Protein AF-A0A4U1EP91-F1 (afdb_monomer)

Sequence (81 aa):
MAKVDKARYERETKTSTPPKGETKEKFKDPNAPKRPPSAFFLFCSEYRPKIKGEHPGLSIGDVAKKLGEMWKNTAADNKQP

Solvent-accessible surface area (backbone atoms only — not comparable to full-atom values): 5264 Å² total; per-residue (Å²): 113,73,69,60,53,51,55,49,52,55,56,61,47,72,77,47,81,70,77,90,69,83,71,74,77,71,81,75,63,90,85,56,79,82,74,80,78,51,74,66,52,54,52,45,64,64,45,48,60,55,52,41,67,79,36,78,81,62,51,74,67,57,52,51,50,55,50,52,53,49,51,61,62,40,55,81,82,65,79,69,133

Foldseek 3Di:
DVVVVVVVVCVVVVPPPPDPPPPPPDPDDPPDPDDDDDPLVVQCVVCVVVVCVVPVPDDPVVSVVVSVVVVVVCVVPPPDD

Mean predicted aligned error: 13.28 Å

Secondary structure (DSSP, 8-state):
-HHHHHHHHHHHHHSS-------------TTSPPPPPPHHHHHHHHHHHHHHHH-TT--HHHHHHHHHHHHHHHTTT----

Nearest PDB structures (foldseek):
  6cg0-assembly1_N  TM=5.660E-01  e=8.625E-05  Homo sapiens
  2e6o-assembly1_A  TM=7.869E-01  e=8.553E-02  Homo sapiens

Structure (mmCIF, N/CA/C/O backbone):
data_AF-A0A4U1EP91-F1
#
_entry.id   AF-A0A4U1EP91-F1
#
loop_
_atom_site.group_PDB
_atom_site.id
_atom_site.type_symbol
_atom_site.label_atom_id
_atom_site.label_alt_id
_atom_site.label_comp_id
_atom_site.label_asym_id
_atom_site.label_entity_id
_atom_site.label_seq_id
_atom_site.pdbx_PDB_ins_code
_atom_site.Cartn_x
_atom_site.Cartn_y
_atom_site.Cartn_z
_atom_site.occupancy
_atom_site.B_iso_or_equiv
_atom_site.auth_seq_id
_atom_site.auth_comp_id
_atom_site.auth_asym_id
_atom_site.auth_atom_id
_atom_site.pdbx_PDB_model_num
ATOM 1 N N . MET A 1 1 ? 31.866 -12.429 -24.995 1.00 59.44 1 MET A N 1
ATOM 2 C CA . MET A 1 1 ? 32.562 -11.765 -23.871 1.00 59.44 1 MET A CA 1
ATOM 3 C C . MET A 1 1 ? 31.577 -10.962 -23.012 1.00 59.44 1 MET A C 1
ATOM 5 O O . MET A 1 1 ? 31.220 -11.449 -21.953 1.00 59.44 1 MET A O 1
ATOM 9 N N . ALA A 1 2 ? 31.003 -9.846 -23.489 1.00 63.56 2 ALA A N 1
ATOM 10 C CA . ALA A 1 2 ? 30.133 -8.965 -22.680 1.00 63.56 2 ALA A CA 1
ATOM 11 C C . ALA A 1 2 ? 28.837 -9.597 -22.108 1.00 63.56 2 ALA A C 1
ATOM 13 O O . ALA A 1 2 ? 28.397 -9.249 -21.018 1.00 63.56 2 ALA A O 1
ATOM 14 N N . LYS A 1 3 ? 28.214 -10.546 -22.822 1.00 62.53 3 LYS A N 1
ATOM 15 C CA . LYS A 1 3 ? 26.965 -11.196 -22.369 1.00 62.53 3 LYS A CA 1
ATOM 16 C C . LYS A 1 3 ? 27.176 -12.172 -21.202 1.00 62.53 3 LYS A C 1
ATOM 18 O O . LYS A 1 3 ? 26.285 -12.333 -20.376 1.00 62.53 3 LYS A O 1
ATOM 23 N N . VAL A 1 4 ? 28.346 -12.812 -21.146 1.00 72.44 4 VAL A N 1
ATOM 24 C CA . VAL A 1 4 ? 28.700 -13.797 -20.107 1.00 72.44 4 VAL A CA 1
ATOM 25 C C . VAL A 1 4 ? 29.074 -13.083 -18.808 1.00 72.44 4 VAL A C 1
ATOM 27 O O . VAL A 1 4 ? 28.664 -13.504 -17.732 1.00 72.44 4 VAL A O 1
ATOM 30 N N . ASP A 1 5 ? 29.770 -11.954 -18.931 1.00 73.88 5 ASP A N 1
ATOM 31 C CA . ASP A 1 5 ? 30.147 -11.091 -17.812 1.00 73.88 5 ASP A CA 1
ATOM 32 C C . ASP A 1 5 ? 28.919 -10.463 -17.127 1.00 73.88 5 ASP A C 1
ATOM 34 O O . ASP A 1 5 ? 28.752 -10.560 -15.912 1.00 73.88 5 ASP A O 1
ATOM 38 N N . LYS A 1 6 ? 27.958 -9.970 -17.924 1.00 76.00 6 LYS A N 1
ATOM 39 C CA . LYS A 1 6 ? 26.668 -9.463 -17.428 1.00 76.00 6 LYS A CA 1
ATOM 40 C C . LYS A 1 6 ? 25.872 -10.521 -16.656 1.00 76.00 6 LYS A C 1
ATOM 42 O O . LYS A 1 6 ? 25.336 -10.227 -15.593 1.00 76.00 6 LYS A O 1
ATOM 47 N N . ALA A 1 7 ? 25.816 -11.753 -17.165 1.00 75.62 7 ALA A N 1
ATOM 48 C CA . ALA A 1 7 ? 25.095 -12.844 -16.509 1.00 75.62 7 ALA A CA 1
ATOM 49 C C . ALA A 1 7 ? 25.734 -13.244 -15.170 1.00 75.62 7 ALA A C 1
ATOM 51 O O . ALA A 1 7 ? 25.027 -13.577 -14.219 1.00 75.62 7 ALA A O 1
ATOM 52 N N . ARG A 1 8 ? 27.068 -13.191 -15.081 1.00 78.06 8 ARG A N 1
ATOM 53 C CA . ARG A 1 8 ? 27.806 -13.433 -13.841 1.00 78.06 8 ARG A CA 1
ATOM 54 C C . ARG A 1 8 ? 27.532 -12.323 -12.818 1.00 78.06 8 ARG A C 1
ATOM 56 O O . ARG A 1 8 ? 27.126 -12.628 -11.700 1.00 78.06 8 ARG A O 1
ATOM 63 N N . TYR A 1 9 ? 27.642 -11.062 -13.234 1.00 73.81 9 TYR A N 1
ATOM 64 C CA . TYR A 1 9 ? 27.383 -9.897 -12.386 1.00 73.81 9 TYR A CA 1
ATOM 65 C C . TYR A 1 9 ? 25.948 -9.865 -11.840 1.00 73.81 9 TYR A C 1
ATOM 67 O O . TYR A 1 9 ? 25.735 -9.643 -10.650 1.00 73.81 9 TYR A O 1
ATOM 75 N N . GLU A 1 10 ? 24.943 -10.156 -12.670 1.00 74.69 10 GLU A N 1
ATOM 76 C CA . GLU A 1 10 ? 23.544 -10.255 -12.227 1.00 74.69 10 GLU A CA 1
ATOM 77 C C . GLU A 1 10 ? 23.332 -11.391 -11.215 1.00 74.69 10 GLU A C 1
ATOM 79 O O . GLU A 1 10 ? 22.525 -11.257 -10.298 1.00 74.69 10 GLU A O 1
ATOM 84 N N . ARG A 1 11 ? 24.070 -12.502 -11.336 1.00 71.50 11 ARG A N 1
ATOM 85 C CA . ARG A 1 11 ? 23.990 -13.632 -10.398 1.00 71.50 11 ARG A CA 1
ATOM 86 C C . ARG A 1 11 ? 24.616 -13.296 -9.046 1.00 71.50 11 ARG A C 1
ATOM 88 O O . ARG A 1 11 ? 24.019 -13.614 -8.024 1.00 71.50 11 ARG A O 1
ATOM 95 N N . GLU A 1 12 ? 25.769 -12.627 -9.053 1.00 69.50 12 GLU A N 1
ATOM 96 C CA . GLU A 1 12 ? 26.488 -12.201 -7.844 1.00 69.50 12 GLU A CA 1
ATOM 97 C C . GLU A 1 12 ? 25.744 -11.068 -7.105 1.00 69.50 12 GLU A C 1
ATOM 99 O O . GLU A 1 12 ? 25.674 -11.055 -5.874 1.00 69.50 12 GLU A O 1
ATOM 104 N N . THR A 1 13 ? 25.092 -10.161 -7.840 1.00 65.19 13 THR A N 1
ATOM 105 C CA . THR A 1 13 ? 24.312 -9.049 -7.260 1.00 65.19 13 THR A CA 1
ATOM 106 C C . THR A 1 13 ? 22.913 -9.446 -6.790 1.00 65.19 13 THR A C 1
ATOM 108 O O . THR A 1 13 ? 22.374 -8.804 -5.896 1.00 65.19 13 THR A O 1
ATOM 111 N N . LYS A 1 14 ? 22.317 -10.529 -7.307 1.00 60.12 14 LYS A N 1
ATOM 112 C CA . LYS A 1 14 ? 20.999 -11.014 -6.848 1.00 60.12 14 LYS A CA 1
ATOM 113 C C . LYS A 1 14 ? 21.028 -11.574 -5.420 1.00 60.12 14 LYS A C 1
ATOM 115 O O . LYS A 1 14 ? 20.007 -11.560 -4.738 1.00 60.12 14 LYS A O 1
ATOM 120 N N . THR A 1 15 ? 22.191 -12.041 -4.969 1.00 57.94 15 THR A N 1
ATOM 121 C CA . THR A 1 15 ? 22.450 -12.502 -3.594 1.00 57.94 15 THR A CA 1
ATOM 122 C C . THR A 1 15 ? 22.876 -11.392 -2.639 1.00 57.94 15 THR A C 1
ATOM 124 O O . THR A 1 15 ? 22.803 -11.574 -1.428 1.00 57.94 15 THR A O 1
ATOM 127 N N . SER A 1 16 ? 23.300 -10.238 -3.156 1.00 46.78 16 SER A N 1
ATOM 128 C CA . SER A 1 16 ? 23.729 -9.106 -2.342 1.00 46.78 16 SER A CA 1
ATOM 129 C C . SER A 1 16 ? 22.643 -8.039 -2.387 1.00 46.78 16 SER A C 1
ATOM 131 O O . SER A 1 16 ? 22.545 -7.288 -3.352 1.00 46.78 16 SER A O 1
ATOM 133 N N . THR A 1 17 ? 21.776 -7.983 -1.371 1.00 54.09 17 THR A N 1
ATOM 134 C CA . THR A 1 17 ? 20.859 -6.846 -1.210 1.00 54.09 17 THR A CA 1
ATOM 135 C C . THR A 1 17 ? 21.704 -5.581 -1.093 1.00 54.09 17 THR A C 1
ATOM 137 O O . THR A 1 17 ? 22.399 -5.437 -0.082 1.00 54.09 17 THR A O 1
ATOM 140 N N . PRO A 1 18 ? 21.687 -4.671 -2.085 1.00 56.09 18 PRO A N 1
ATOM 141 C CA . PRO A 1 18 ? 22.456 -3.448 -1.967 1.00 56.09 18 PRO A CA 1
ATOM 142 C C . PRO A 1 18 ? 21.936 -2.665 -0.751 1.00 56.09 18 PRO A C 1
ATOM 144 O O . PRO A 1 18 ? 20.730 -2.716 -0.465 1.00 56.09 18 PRO A O 1
ATOM 147 N N . PRO A 1 19 ? 22.805 -1.937 -0.023 1.00 53.84 19 PRO A N 1
ATOM 148 C CA . PRO A 1 19 ? 22.337 -0.987 0.978 1.00 53.84 19 PRO A CA 1
ATOM 149 C C . PRO A 1 19 ? 21.320 -0.071 0.301 1.00 53.84 19 PRO A C 1
ATOM 151 O O . PRO A 1 19 ? 21.480 0.257 -0.876 1.00 53.84 19 PRO A O 1
ATOM 154 N N . LYS A 1 20 ? 20.237 0.260 1.013 1.00 49.66 20 LYS A N 1
ATOM 155 C CA . LYS A 1 20 ? 19.064 0.972 0.491 1.00 49.66 20 LYS A CA 1
ATOM 156 C C . LYS A 1 20 ? 19.468 2.348 -0.045 1.00 49.66 20 LYS A C 1
ATOM 158 O O . LYS A 1 20 ? 19.349 3.349 0.646 1.00 49.66 20 LYS A O 1
ATOM 163 N N . GLY A 1 21 ? 19.981 2.372 -1.269 1.00 47.88 21 GLY A N 1
ATOM 164 C CA . GLY A 1 21 ? 20.332 3.578 -1.986 1.00 47.88 21 GLY A CA 1
ATOM 165 C C . GLY A 1 21 ? 19.044 4.312 -2.288 1.00 47.88 21 GLY A C 1
ATOM 166 O O . GLY A 1 21 ? 18.131 3.749 -2.896 1.00 47.88 21 GLY A O 1
ATOM 167 N N . GLU A 1 22 ? 18.959 5.550 -1.825 1.00 51.00 22 GLU A N 1
ATOM 168 C CA . GLU A 1 22 ? 17.879 6.467 -2.144 1.00 51.00 22 GLU A CA 1
ATOM 169 C C . GLU A 1 22 ? 17.914 6.722 -3.653 1.00 51.00 22 GLU A C 1
ATOM 171 O O . GLU A 1 22 ? 18.605 7.606 -4.159 1.00 51.00 22 GLU A O 1
ATOM 176 N N . THR A 1 23 ? 17.211 5.885 -4.417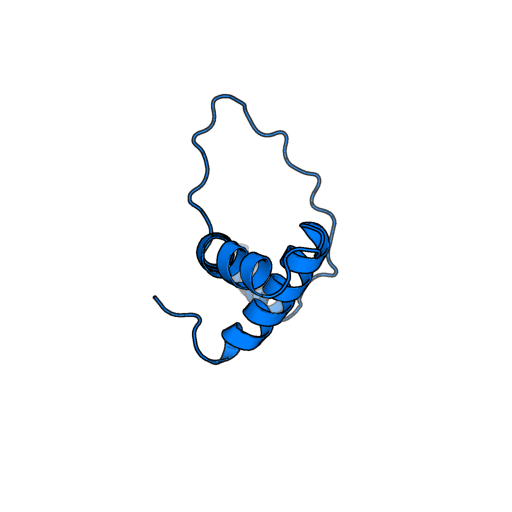 1.00 53.66 23 THR A N 1
ATOM 177 C CA . THR A 1 23 ? 16.962 6.157 -5.826 1.00 53.66 23 THR A CA 1
ATOM 178 C C . THR A 1 23 ? 16.169 7.447 -5.876 1.00 53.66 23 THR A C 1
ATOM 180 O O . THR A 1 23 ? 14.980 7.439 -5.550 1.00 53.66 23 THR A O 1
ATOM 183 N N . LYS A 1 24 ? 16.8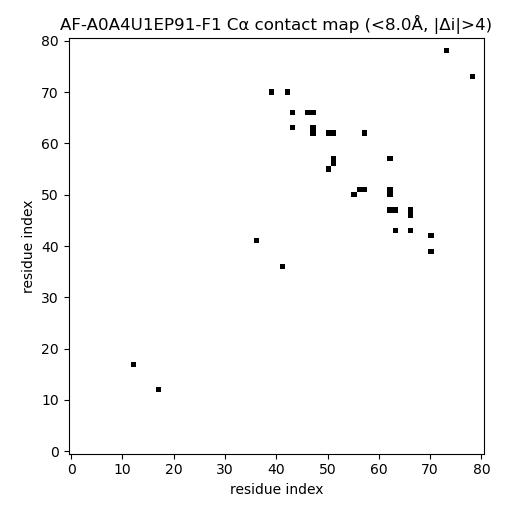47 8.541 -6.249 1.00 52.81 24 LYS A N 1
ATOM 184 C CA . LYS A 1 24 ? 16.238 9.842 -6.528 1.00 52.81 24 LYS A CA 1
ATOM 185 C C . LYS A 1 24 ? 14.955 9.598 -7.306 1.00 52.81 24 LYS A C 1
ATOM 187 O O . LYS A 1 24 ? 14.985 8.960 -8.363 1.00 52.81 24 LYS A O 1
ATOM 192 N N . GLU A 1 25 ? 13.843 10.021 -6.717 1.00 56.84 25 GLU A N 1
ATOM 193 C CA . GLU A 1 25 ? 12.517 9.827 -7.277 1.00 56.84 25 GLU A CA 1
ATOM 194 C C . GLU A 1 25 ? 12.540 10.392 -8.700 1.00 56.84 25 GLU A C 1
ATOM 196 O O . GLU A 1 25 ? 12.752 11.589 -8.901 1.00 56.84 25 GLU A O 1
ATOM 201 N N . LYS A 1 26 ? 12.447 9.517 -9.708 1.00 61.34 26 LYS A N 1
ATOM 202 C CA . LYS A 1 26 ? 12.405 9.966 -11.100 1.00 61.34 26 LYS A CA 1
ATOM 203 C C . LYS A 1 26 ? 11.171 10.849 -11.229 1.00 61.34 26 LYS A C 1
ATOM 205 O O . LYS A 1 26 ? 10.084 10.404 -10.856 1.00 61.34 26 LYS A O 1
ATOM 210 N N . PHE A 1 27 ? 11.361 12.079 -11.709 1.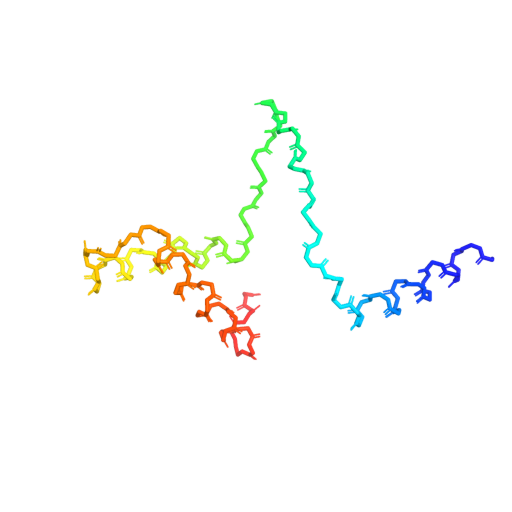00 60.62 27 PHE A N 1
ATOM 211 C CA . PHE A 1 27 ? 10.282 13.033 -11.941 1.00 60.62 27 PHE A CA 1
ATOM 212 C C . PHE A 1 27 ? 9.161 12.317 -12.701 1.00 60.62 27 PHE A C 1
ATOM 214 O O . PHE A 1 27 ? 9.390 11.752 -13.770 1.00 60.62 27 PHE A O 1
ATOM 221 N N . LYS A 1 28 ? 7.986 12.216 -12.078 1.00 69.38 28 LYS A N 1
ATOM 222 C CA . LYS A 1 28 ? 6.853 11.495 -12.655 1.00 69.38 28 LYS A CA 1
ATOM 223 C C . LYS A 1 28 ? 6.278 12.365 -13.764 1.00 69.38 28 LYS A C 1
ATOM 225 O O . LYS A 1 28 ? 5.733 13.425 -13.473 1.00 69.38 28 LYS A O 1
ATOM 230 N N . ASP A 1 29 ? 6.399 11.913 -15.009 1.00 74.31 29 ASP A N 1
ATOM 231 C CA . ASP A 1 29 ? 5.733 12.544 -16.146 1.00 74.31 29 ASP A CA 1
ATOM 232 C C . ASP A 1 29 ? 4.216 12.626 -15.890 1.00 74.31 29 ASP A C 1
ATOM 234 O O . ASP A 1 29 ? 3.580 11.586 -15.683 1.00 74.31 29 ASP A O 1
ATOM 238 N N . PRO A 1 30 ? 3.604 13.825 -15.915 1.00 76.31 30 PRO A N 1
ATOM 239 C CA . PRO A 1 30 ? 2.179 13.996 -15.626 1.00 76.31 30 PRO A CA 1
ATOM 240 C C . PRO A 1 30 ? 1.260 13.362 -16.683 1.00 76.31 30 PRO A C 1
ATOM 242 O O . PRO A 1 30 ? 0.094 13.113 -16.393 1.00 76.31 30 PRO A O 1
ATOM 245 N N . ASN A 1 31 ? 1.777 13.066 -17.882 1.00 77.69 31 ASN A N 1
ATOM 246 C CA . ASN A 1 31 ? 1.045 12.391 -18.960 1.00 77.69 31 ASN A CA 1
ATOM 247 C C . ASN A 1 31 ? 1.327 10.873 -19.034 1.00 77.69 31 ASN A C 1
ATOM 249 O O . ASN A 1 31 ? 0.851 10.188 -19.937 1.00 77.69 31 ASN A O 1
ATOM 253 N N . ALA A 1 32 ? 2.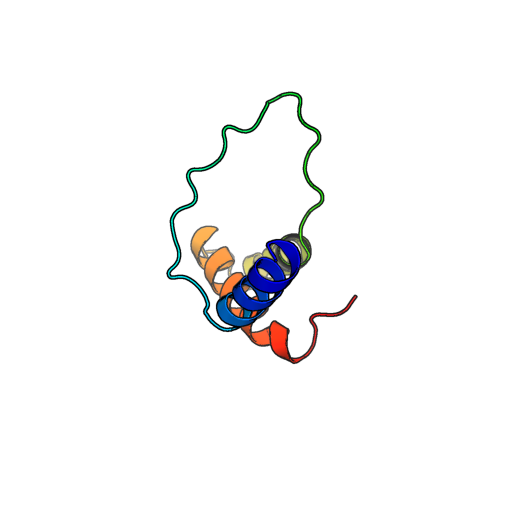133 10.319 -18.121 1.00 74.62 32 ALA A N 1
ATOM 254 C CA . ALA A 1 32 ? 2.414 8.888 -18.126 1.00 74.62 32 ALA A CA 1
ATOM 255 C C . ALA A 1 32 ? 1.230 8.090 -17.547 1.00 74.62 32 ALA A C 1
ATOM 257 O O . ALA A 1 32 ? 0.641 8.493 -16.537 1.00 74.62 32 ALA A O 1
ATOM 258 N N . PRO A 1 33 ? 0.899 6.916 -18.117 1.00 77.88 33 PRO A N 1
ATOM 259 C CA . PRO A 1 33 ? -0.123 6.050 -17.548 1.00 77.88 33 PRO A CA 1
ATOM 260 C C . PRO A 1 33 ? 0.281 5.609 -16.135 1.00 77.88 33 PRO A C 1
ATOM 262 O O . PRO A 1 33 ? 1.438 5.258 -15.874 1.00 77.88 33 PRO A O 1
ATOM 265 N N . LYS A 1 34 ? -0.685 5.609 -15.206 1.00 75.94 34 LYS A N 1
ATOM 266 C CA . LYS A 1 34 ? -0.469 5.112 -13.840 1.00 75.94 34 LYS A CA 1
ATOM 267 C C . LYS A 1 34 ? 0.037 3.671 -13.899 1.00 75.94 34 LYS A C 1
ATOM 269 O O . LYS A 1 34 ? -0.567 2.814 -14.540 1.00 75.94 34 LYS A O 1
ATOM 274 N N . ARG A 1 35 ? 1.153 3.408 -13.214 1.00 77.38 35 ARG A N 1
ATOM 275 C CA . ARG A 1 35 ? 1.714 2.057 -13.088 1.00 77.38 35 ARG A CA 1
ATOM 276 C C . ARG A 1 35 ? 0.684 1.137 -12.420 1.00 77.38 35 ARG A C 1
ATOM 278 O O . ARG A 1 35 ? 0.015 1.588 -11.486 1.00 77.38 35 ARG A O 1
ATOM 285 N N . PRO A 1 36 ? 0.585 -0.135 -12.843 1.00 79.94 36 PRO A N 1
ATOM 286 C CA . PRO A 1 36 ? -0.250 -1.093 -12.139 1.00 79.94 36 PRO A CA 1
ATOM 287 C C . PRO A 1 36 ? 0.231 -1.224 -10.683 1.00 79.94 36 PRO A C 1
ATOM 289 O O . PRO A 1 36 ? 1.443 -1.173 -10.430 1.00 79.94 36 PRO A O 1
ATOM 292 N N . PRO A 1 37 ? -0.691 -1.358 -9.716 1.00 78.25 37 PRO A N 1
ATOM 293 C CA . PRO A 1 37 ? -0.325 -1.526 -8.318 1.00 78.25 37 PRO A CA 1
ATOM 294 C C . PRO A 1 37 ? 0.463 -2.828 -8.135 1.00 78.25 37 PRO A C 1
ATOM 296 O O . PRO A 1 37 ? 0.102 -3.877 -8.661 1.00 78.25 37 PRO A O 1
ATOM 299 N N . SER A 1 38 ? 1.557 -2.761 -7.377 1.00 81.81 38 SER A N 1
ATOM 300 C CA . SER A 1 38 ? 2.300 -3.959 -6.970 1.00 81.81 38 SER A CA 1
ATOM 301 C C . SER A 1 38 ? 1.457 -4.821 -6.019 1.00 81.81 38 SER A C 1
ATOM 303 O O . SER A 1 38 ? 0.596 -4.294 -5.317 1.00 81.81 38 SER A O 1
ATOM 305 N N . ALA A 1 39 ? 1.768 -6.117 -5.907 1.00 81.75 39 ALA A N 1
ATOM 30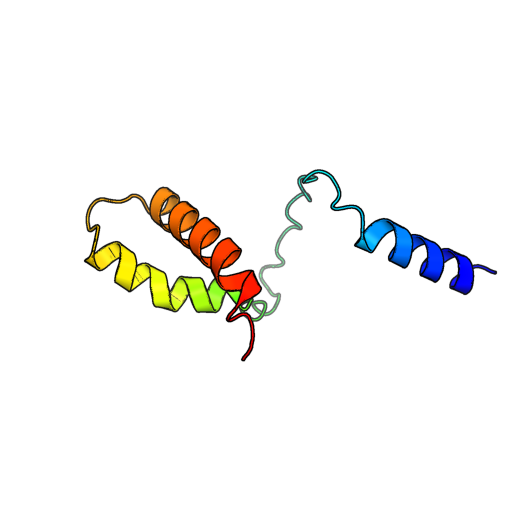6 C CA . ALA A 1 39 ? 1.131 -7.033 -4.953 1.00 81.75 39 ALA A CA 1
ATOM 307 C C . ALA A 1 39 ? 1.122 -6.490 -3.506 1.00 81.75 39 ALA A C 1
ATOM 309 O O . ALA A 1 39 ? 0.138 -6.643 -2.791 1.00 81.75 39 ALA A O 1
ATOM 310 N N . PHE A 1 40 ? 2.169 -5.758 -3.099 1.00 81.50 40 PHE A N 1
ATOM 311 C CA . PHE A 1 40 ? 2.198 -5.083 -1.795 1.00 81.50 40 PHE A CA 1
ATOM 312 C C . PHE A 1 40 ? 1.153 -3.964 -1.666 1.00 81.50 40 PHE A C 1
ATOM 314 O O . PHE A 1 40 ? 0.583 -3.771 -0.597 1.00 81.50 40 PHE A O 1
ATOM 321 N N . PHE A 1 41 ? 0.901 -3.213 -2.741 1.00 82.38 41 PHE A N 1
ATOM 322 C CA . PHE A 1 41 ? -0.107 -2.152 -2.746 1.00 82.38 41 PHE A CA 1
ATOM 323 C C . PHE A 1 41 ? -1.527 -2.719 -2.726 1.00 82.38 41 PHE A C 1
ATOM 325 O O . PHE A 1 41 ? -2.379 -2.148 -2.049 1.00 82.38 41 PHE A O 1
ATOM 332 N N . LEU A 1 42 ? -1.765 -3.847 -3.404 1.00 84.44 42 LEU A N 1
ATOM 333 C CA . LEU A 1 42 ? -3.032 -4.579 -3.323 1.00 84.44 42 LEU A CA 1
ATOM 334 C C . LEU A 1 42 ? -3.278 -5.070 -1.891 1.00 84.44 42 LEU A C 1
ATOM 336 O O . LEU A 1 42 ? -4.283 -4.701 -1.287 1.00 84.44 42 LEU A O 1
ATOM 340 N N . PHE A 1 43 ? -2.290 -5.743 -1.293 1.00 84.44 43 PHE A N 1
ATOM 341 C CA . PHE A 1 43 ? -2.320 -6.126 0.120 1.00 84.44 43 PHE A CA 1
ATOM 342 C C . PHE A 1 43 ? -2.586 -4.920 1.032 1.00 84.44 43 PHE A C 1
ATOM 344 O O . PHE A 1 43 ? -3.459 -4.955 1.898 1.00 84.44 43 PHE A O 1
ATOM 351 N N . CYS A 1 44 ? -1.897 -3.797 0.802 1.00 84.06 44 CYS A N 1
ATOM 352 C CA . CYS A 1 44 ? -2.134 -2.598 1.592 1.00 84.06 44 CYS A CA 1
ATOM 353 C C . CYS A 1 44 ? -3.550 -2.048 1.459 1.00 84.06 44 CYS A C 1
ATOM 355 O O . CYS A 1 44 ? -4.108 -1.587 2.452 1.00 84.06 44 CYS A O 1
ATOM 357 N N . SER A 1 45 ? -4.142 -2.097 0.269 1.00 84.75 45 SER A N 1
ATOM 358 C CA . SER A 1 45 ? -5.502 -1.609 0.054 1.00 84.75 45 SER A CA 1
ATOM 359 C C . SER A 1 45 ? -6.546 -2.412 0.839 1.00 84.75 45 SER A C 1
ATOM 361 O O . SER A 1 45 ? -7.462 -1.818 1.403 1.00 84.75 45 SER A O 1
ATOM 363 N N . GLU A 1 46 ? -6.357 -3.727 0.967 1.00 85.88 46 GLU A N 1
ATOM 364 C CA . GLU A 1 46 ? -7.287 -4.626 1.656 1.00 85.88 46 GLU A CA 1
ATOM 365 C C . GLU A 1 46 ? -7.119 -4.623 3.180 1.00 85.88 46 GLU A C 1
ATOM 367 O O . GLU A 1 46 ? -8.096 -4.717 3.925 1.00 85.88 46 GLU A O 1
ATOM 372 N N . TYR A 1 47 ? -5.881 -4.512 3.667 1.00 84.12 47 TYR A N 1
ATOM 373 C CA . TYR A 1 47 ? -5.578 -4.618 5.097 1.00 84.12 47 TYR A 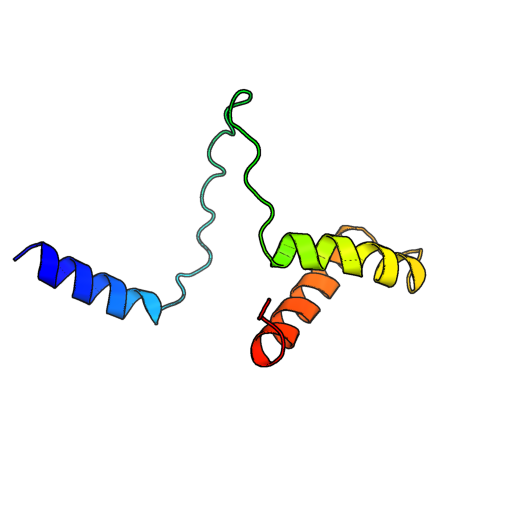CA 1
ATOM 374 C C . TYR A 1 47 ? -5.619 -3.275 5.825 1.00 8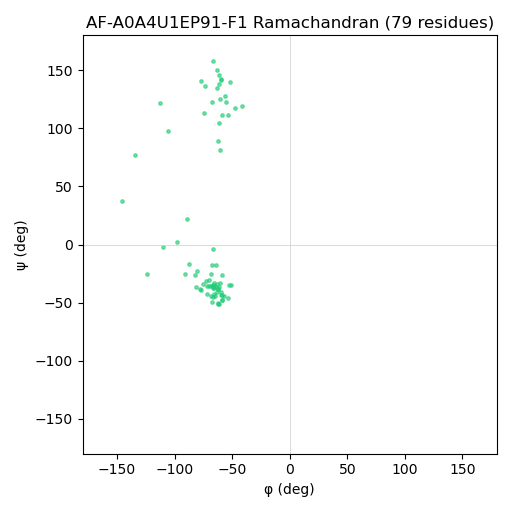4.12 47 TYR A C 1
ATOM 376 O O . TYR A 1 47 ? -5.903 -3.227 7.021 1.00 84.12 47 TYR A O 1
ATOM 384 N N . ARG A 1 48 ? -5.406 -2.157 5.126 1.00 84.38 48 ARG A N 1
ATOM 385 C CA . ARG A 1 48 ? -5.498 -0.817 5.720 1.00 84.38 48 ARG A CA 1
ATOM 386 C C . ARG A 1 48 ? -6.860 -0.509 6.366 1.00 84.38 48 ARG A C 1
ATOM 388 O O . ARG A 1 48 ? -6.833 0.019 7.478 1.00 84.38 48 ARG A O 1
ATOM 395 N N . PRO A 1 49 ? -8.031 -0.815 5.766 1.00 85.44 49 PRO A N 1
ATOM 396 C CA . PRO A 1 49 ? -9.312 -0.617 6.447 1.00 85.44 49 PRO A CA 1
ATOM 397 C C . PRO A 1 49 ? -9.486 -1.542 7.660 1.00 85.44 49 PRO A C 1
ATOM 399 O O . PRO A 1 49 ? -10.025 -1.094 8.667 1.00 85.44 49 PRO A O 1
ATOM 402 N N . LYS A 1 50 ? -8.967 -2.779 7.615 1.00 86.19 50 LYS A N 1
ATOM 403 C CA . LYS A 1 50 ? -9.014 -3.725 8.746 1.00 86.19 50 LYS A CA 1
ATOM 404 C C . LYS A 1 50 ? -8.242 -3.184 9.954 1.00 86.19 50 LYS A C 1
ATOM 406 O O . LYS A 1 50 ? -8.796 -3.072 11.040 1.00 86.19 50 LYS A O 1
ATOM 411 N N . ILE A 1 51 ? -7.001 -2.740 9.739 1.00 83.50 51 ILE A N 1
ATOM 412 C CA . ILE A 1 51 ? -6.153 -2.195 10.813 1.00 83.50 51 ILE A CA 1
ATOM 413 C C . ILE A 1 51 ? -6.690 -0.860 11.328 1.00 83.50 51 ILE A C 1
ATOM 415 O O . ILE A 1 51 ? -6.616 -0.595 12.524 1.00 83.50 51 ILE A O 1
ATOM 419 N N . LYS A 1 52 ? -7.260 -0.024 10.454 1.00 81.75 52 LYS A N 1
ATOM 420 C CA . LYS A 1 52 ? -7.920 1.215 10.883 1.00 81.75 52 LYS A CA 1
ATOM 421 C C . LYS A 1 52 ? -9.174 0.936 11.722 1.00 81.75 52 LYS A C 1
ATOM 423 O O . LYS A 1 52 ? -9.470 1.720 12.614 1.00 81.75 52 LYS A O 1
ATOM 428 N N . GLY A 1 53 ? -9.892 -0.155 11.448 1.00 83.00 53 GLY A N 1
ATOM 429 C CA . GLY A 1 53 ? -11.030 -0.603 12.252 1.00 83.00 53 GLY A CA 1
ATOM 430 C C . GLY A 1 53 ? -10.616 -1.101 13.637 1.00 83.00 53 GLY A C 1
ATOM 431 O O . GLY A 1 53 ? -11.221 -0.704 14.626 1.00 83.00 53 GLY A O 1
ATOM 432 N N . GLU A 1 54 ? -9.553 -1.906 13.721 1.00 83.38 54 GLU A N 1
ATOM 433 C CA . GLU A 1 54 ? -9.014 -2.375 15.009 1.00 83.38 54 GLU A CA 1
ATOM 434 C C . GLU A 1 54 ? -8.330 -1.265 15.814 1.00 83.38 54 GLU A C 1
ATOM 436 O O . GLU A 1 54 ? -8.328 -1.278 17.043 1.00 83.38 5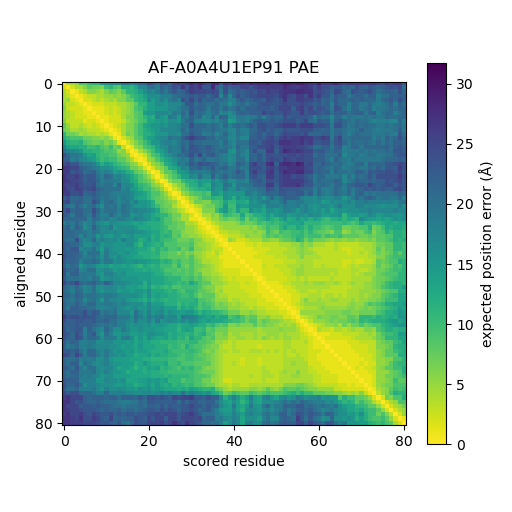4 GLU A O 1
ATOM 441 N N . HIS A 1 55 ? -7.745 -0.288 15.124 1.00 79.38 55 HIS A N 1
ATOM 442 C CA . HIS A 1 55 ? -7.011 0.806 15.740 1.00 79.38 55 HIS A CA 1
ATOM 443 C C . HIS A 1 55 ? -7.403 2.158 15.126 1.00 79.38 55 HIS A C 1
ATOM 445 O O . HIS A 1 55 ? -6.634 2.744 14.352 1.00 79.38 55 HIS A O 1
ATOM 451 N N . PRO A 1 56 ? -8.568 2.710 15.507 1.00 76.88 56 PRO A N 1
ATOM 452 C CA . PRO A 1 56 ? -9.084 3.960 14.946 1.00 76.88 56 PRO A CA 1
ATOM 453 C C . PRO A 1 56 ? -8.247 5.211 15.277 1.00 76.88 56 PRO A C 1
ATOM 455 O O . PRO A 1 56 ? -8.543 6.284 14.757 1.00 76.88 56 PRO A O 1
ATOM 4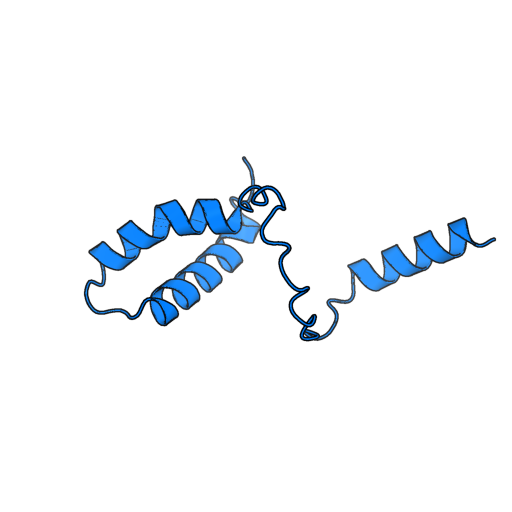58 N N . GLY A 1 57 ? -7.194 5.090 16.095 1.00 80.75 57 GLY A N 1
ATOM 459 C CA . GLY A 1 57 ? -6.281 6.180 16.464 1.00 80.75 57 GLY A CA 1
ATOM 460 C C . GLY A 1 57 ? -4.863 6.083 15.890 1.00 80.75 57 GLY A C 1
ATOM 461 O O . GLY A 1 57 ? -4.055 6.975 16.140 1.00 80.75 57 GLY A O 1
ATOM 462 N N . LEU A 1 58 ? -4.521 5.026 15.142 1.00 79.56 58 LEU A N 1
ATOM 463 C CA . LEU A 1 58 ? -3.177 4.915 14.565 1.00 79.56 58 LEU A CA 1
ATOM 464 C C . LEU A 1 58 ? -3.000 5.876 13.388 1.00 79.56 58 LEU A C 1
ATOM 466 O O . LEU A 1 58 ? -3.847 5.969 12.494 1.00 79.56 58 LEU A O 1
ATOM 470 N N . SER A 1 59 ? -1.848 6.547 13.354 1.00 83.88 59 SER A N 1
ATOM 471 C CA . SER A 1 59 ? -1.459 7.358 12.207 1.00 83.88 59 SER A CA 1
ATOM 472 C C . SER A 1 59 ? -1.296 6.482 10.969 1.00 83.88 59 SER A C 1
ATOM 474 O O . SER A 1 59 ? -0.892 5.319 11.035 1.00 83.88 59 SER A O 1
ATOM 476 N N . ILE A 1 60 ? -1.549 7.070 9.801 1.00 80.88 60 ILE A N 1
ATOM 477 C CA . ILE A 1 60 ? -1.361 6.420 8.499 1.00 80.88 60 ILE A CA 1
ATOM 478 C C . ILE A 1 60 ? 0.059 5.848 8.368 1.00 80.88 60 ILE A C 1
ATOM 480 O O . ILE A 1 60 ? 0.234 4.788 7.768 1.00 80.88 60 ILE A O 1
ATOM 484 N N . GLY A 1 61 ? 1.053 6.529 8.948 1.00 83.50 61 GLY A N 1
ATOM 485 C CA . GLY A 1 61 ? 2.439 6.068 8.973 1.00 83.50 61 GLY A CA 1
ATOM 486 C C . GLY A 1 61 ? 2.632 4.790 9.790 1.00 83.50 61 GLY A C 1
ATOM 487 O O . GLY A 1 61 ? 3.317 3.878 9.335 1.00 83.50 61 GLY A O 1
ATOM 488 N N . ASP A 1 62 ? 1.997 4.680 10.955 1.00 85.38 62 ASP A N 1
ATOM 489 C CA . ASP A 1 62 ? 2.126 3.504 11.824 1.00 85.38 62 ASP A CA 1
ATOM 490 C C . ASP A 1 62 ? 1.329 2.315 11.294 1.00 85.38 62 ASP A C 1
ATOM 492 O O . ASP A 1 62 ? 1.805 1.181 11.334 1.00 85.38 62 ASP A O 1
ATOM 496 N N . VAL A 1 63 ? 0.178 2.580 10.670 1.00 85.12 63 VAL A N 1
ATOM 497 C CA . VAL A 1 63 ? -0.537 1.574 9.880 1.00 85.12 63 VAL A CA 1
ATOM 498 C C . VAL A 1 63 ? 0.370 1.061 8.755 1.00 85.12 63 VAL A C 1
ATOM 500 O O . VAL A 1 63 ? 0.548 -0.144 8.621 1.00 85.12 63 VAL A O 1
ATOM 503 N N . ALA A 1 64 ? 1.026 1.942 7.993 1.00 83.62 64 ALA A N 1
ATOM 504 C CA . ALA A 1 64 ? 1.936 1.527 6.923 1.00 83.62 64 ALA A CA 1
ATOM 505 C C . ALA A 1 64 ? 3.141 0.710 7.430 1.00 83.62 64 ALA A C 1
ATOM 507 O O . ALA A 1 64 ? 3.525 -0.261 6.776 1.00 83.62 64 ALA A O 1
ATOM 508 N N . LYS A 1 65 ? 3.709 1.052 8.597 1.00 85.94 65 LYS A N 1
ATOM 509 C CA . LYS A 1 65 ? 4.764 0.248 9.242 1.00 85.94 65 LYS A CA 1
ATOM 510 C C . LYS A 1 65 ? 4.258 -1.155 9.580 1.00 85.94 65 LYS A C 1
ATOM 512 O O . LYS A 1 65 ? 4.863 -2.124 9.127 1.00 85.94 65 LYS A O 1
ATOM 517 N N . LYS A 1 66 ? 3.110 -1.255 10.262 1.00 85.50 66 LYS A N 1
ATOM 518 C CA . LYS A 1 66 ? 2.498 -2.534 10.661 1.00 85.50 66 LYS A CA 1
ATOM 519 C C . LYS A 1 66 ? 2.178 -3.412 9.446 1.00 85.50 66 LYS A C 1
ATOM 521 O O . LYS A 1 66 ? 2.459 -4.606 9.456 1.00 85.50 66 LYS A O 1
ATOM 526 N N . LEU A 1 67 ? 1.668 -2.825 8.358 1.00 86.06 67 LEU A N 1
ATOM 527 C CA . LEU A 1 67 ? 1.459 -3.547 7.097 1.00 86.06 67 LEU A CA 1
ATOM 528 C C . LEU A 1 67 ? 2.766 -3.980 6.428 1.00 86.06 67 LEU A C 1
ATOM 530 O O . LEU A 1 67 ? 2.817 -5.061 5.849 1.00 86.06 67 LEU A O 1
ATOM 534 N N . GLY A 1 68 ? 3.815 -3.159 6.487 1.00 86.38 68 GLY A N 1
ATOM 535 C CA . GLY A 1 68 ? 5.133 -3.516 5.965 1.00 86.38 68 GLY A CA 1
ATOM 536 C C . GLY A 1 68 ? 5.749 -4.704 6.704 1.00 86.38 68 GLY A C 1
ATOM 537 O O . GLY A 1 68 ? 6.324 -5.589 6.072 1.00 86.38 68 GLY A O 1
ATOM 538 N N . GLU A 1 69 ? 5.599 -4.749 8.027 1.00 85.25 69 GLU A N 1
ATOM 539 C CA . GLU A 1 69 ? 6.007 -5.885 8.861 1.00 85.25 69 GLU A CA 1
ATOM 540 C C . GLU A 1 69 ? 5.160 -7.123 8.575 1.00 85.25 69 GLU A C 1
ATOM 542 O O . GLU A 1 69 ? 5.706 -8.206 8.369 1.00 85.25 69 GLU A O 1
ATOM 547 N N . MET A 1 70 ? 3.838 -6.964 8.483 1.00 83.81 70 MET A N 1
ATOM 548 C CA . MET A 1 70 ? 2.932 -8.059 8.144 1.00 83.81 70 MET A CA 1
ATOM 549 C C . MET A 1 70 ? 3.287 -8.644 6.774 1.00 83.81 70 MET A C 1
ATOM 551 O O . MET A 1 70 ? 3.527 -9.837 6.684 1.00 83.81 70 MET A O 1
ATOM 555 N N . TRP A 1 71 ? 3.483 -7.815 5.745 1.00 82.88 71 TRP A N 1
ATOM 556 C CA . TRP A 1 71 ? 3.881 -8.248 4.400 1.00 82.88 71 TRP A CA 1
ATOM 557 C C . TRP A 1 71 ? 5.236 -8.963 4.341 1.00 82.88 71 TRP A C 1
ATOM 559 O O . TRP A 1 71 ? 5.412 -9.892 3.548 1.00 82.88 71 TRP A O 1
ATOM 569 N N . LYS A 1 72 ? 6.214 -8.533 5.150 1.00 79.50 72 LYS A N 1
ATOM 570 C CA . LYS A 1 72 ? 7.502 -9.232 5.278 1.00 79.50 72 LYS A CA 1
ATOM 571 C C . LYS A 1 72 ? 7.332 -10.616 5.903 1.00 79.50 72 LYS A C 1
ATOM 573 O O . LYS A 1 72 ? 8.025 -11.530 5.481 1.00 79.50 72 LYS A O 1
ATOM 578 N N . ASN A 1 73 ? 6.410 -10.772 6.851 1.00 76.25 73 ASN A N 1
ATOM 579 C CA . ASN A 1 73 ? 6.106 -12.063 7.469 1.00 76.25 73 ASN A CA 1
ATOM 580 C C . ASN A 1 73 ? 5.242 -12.956 6.559 1.00 76.25 73 ASN A C 1
ATOM 582 O O . ASN A 1 73 ? 5.523 -14.141 6.422 1.00 76.25 73 ASN A O 1
ATOM 586 N N . THR A 1 74 ? 4.266 -12.391 5.838 1.00 66.75 74 THR A N 1
ATOM 587 C CA . THR A 1 74 ? 3.449 -13.113 4.840 1.00 66.75 74 THR A CA 1
ATOM 588 C C . THR A 1 74 ? 4.291 -13.609 3.655 1.00 66.75 74 THR A C 1
ATOM 590 O O . THR A 1 74 ? 3.882 -14.512 2.931 1.00 66.75 74 THR A O 1
ATOM 593 N N . ALA A 1 75 ? 5.495 -13.052 3.464 1.00 56.94 75 ALA A N 1
ATOM 594 C CA . ALA A 1 75 ? 6.404 -13.386 2.375 1.00 56.94 75 ALA A CA 1
ATOM 595 C C . ALA A 1 75 ? 6.847 -14.845 2.295 1.00 56.94 75 ALA A C 1
ATOM 597 O O . ALA A 1 75 ? 7.195 -15.282 1.201 1.00 56.94 75 ALA A O 1
ATOM 598 N N . ALA A 1 76 ? 6.860 -15.560 3.418 1.00 55.09 76 ALA A N 1
ATOM 599 C CA . ALA A 1 76 ? 7.264 -16.958 3.443 1.00 55.09 76 ALA A CA 1
ATOM 600 C C . ALA A 1 76 ? 6.133 -17.916 3.031 1.00 55.09 76 ALA A C 1
ATOM 602 O O . ALA A 1 76 ? 6.428 -18.990 2.523 1.00 55.09 76 ALA A O 1
ATOM 603 N N . ASP A 1 77 ? 4.867 -17.526 3.209 1.00 49.66 77 ASP A N 1
ATOM 604 C CA . ASP A 1 77 ? 3.745 -18.477 3.190 1.00 49.66 77 ASP A CA 1
ATOM 605 C C . ASP A 1 77 ? 2.646 -18.137 2.165 1.00 49.66 77 ASP A C 1
ATOM 607 O O . ASP A 1 77 ? 1.959 -19.025 1.676 1.00 49.66 77 ASP A O 1
ATOM 611 N N . ASN A 1 78 ? 2.479 -16.866 1.776 1.00 52.28 78 ASN A N 1
ATOM 612 C CA . ASN A 1 78 ? 1.284 -16.441 1.030 1.00 52.28 78 ASN A CA 1
ATOM 613 C C . ASN A 1 78 ? 1.557 -15.337 -0.012 1.00 52.28 78 ASN A C 1
ATOM 615 O O . ASN A 1 78 ? 0.779 -14.407 -0.208 1.00 52.28 78 ASN A O 1
ATOM 619 N N . LYS A 1 79 ? 2.710 -15.409 -0.688 1.00 50.00 79 LYS A N 1
ATOM 620 C CA . LYS A 1 79 ? 3.090 -14.497 -1.788 1.00 50.00 79 LYS A CA 1
ATOM 621 C C . LYS A 1 79 ? 2.641 -14.976 -3.179 1.00 50.00 79 LYS A C 1
ATOM 623 O O . LYS A 1 79 ? 3.226 -14.547 -4.172 1.00 50.00 79 LYS A O 1
ATOM 628 N N . GLN A 1 80 ? 1.631 -15.840 -3.260 1.00 39.12 80 GLN A N 1
ATOM 629 C CA . GLN A 1 80 ? 1.023 -16.250 -4.526 1.00 39.12 80 GLN A CA 1
ATOM 630 C C . GLN A 1 80 ? -0.411 -15.735 -4.616 1.00 39.12 80 GLN A C 1
ATOM 632 O O . GLN A 1 80 ? -1.234 -16.055 -3.762 1.00 39.12 80 GLN A O 1
ATOM 637 N N . PRO A 1 81 ? -0.716 -14.943 -5.644 1.00 48.41 81 PRO A N 1
ATOM 638 C CA . PRO A 1 81 ? -1.820 -15.214 -6.542 1.00 48.41 81 PRO A CA 1
ATOM 639 C C . PRO A 1 81 ? -1.370 -16.106 -7.708 1.00 48.41 81 PRO A C 1
ATOM 641 O O . PRO A 1 81 ? -0.208 -15.956 -8.162 1.00 48.41 81 PRO A O 1
#

Organism: Monodon monoceros (NCBI:txid40151)

InterPro domains:
  IPR009071 High mobility group box domain [PF00505] (33-81)
  IPR009071 High mobility group box domain [PS50118] (33-81)
  IPR009071 High mobility group box domain [SM00398] (32-80)
  IPR036910 High mobility group box domain superfamily [G3DSA:1.10.30.10] (19-81)
  IPR036910 High mobility group box domain superfamily [SSF47095] (15-81)
  IPR050342 High Mobility Group Box (HMGB) [PTHR48112] (1-81)

Radius of gyration: 18.01 Å; Cα contacts (8 Å, |Δi|>4): 17; chains: 1; bounding box: 44×32×40 Å

pLDDT: mean 72.25, std 12.92, range [39.12, 86.38]